Protein AF-A0A9E5P0I7-F1 (afdb_monomer_lite)

Sequence (62 aa):
MKVRAEAFLKEINGRRLFLDIVVRDEFEEIARGQNEQIIVSADRFLETVKQKEALARTREGA

Structure (mmCIF, N/CA/C/O backbone):
data_AF-A0A9E5P0I7-F1
#
_entry.id   AF-A0A9E5P0I7-F1
#
loop_
_atom_site.group_PDB
_atom_site.id
_atom_site.type_symbol
_atom_site.label_atom_id
_atom_site.label_alt_id
_atom_site.label_comp_id
_atom_site.label_asym_id
_atom_site.label_entity_id
_atom_site.label_seq_id
_atom_site.pdbx_PDB_ins_code
_atom_site.Cartn_x
_atom_site.Cartn_y
_atom_site.Cartn_z
_atom_site.occupancy
_atom_site.B_iso_or_equiv
_atom_site.auth_seq_id
_atom_site.auth_comp_id
_atom_site.auth_asym_id
_atom_site.auth_atom_id
_atom_site.pdbx_PDB_model_num
ATOM 1 N N . MET A 1 1 ? 9.703 15.568 -14.367 1.00 82.00 1 MET A N 1
ATOM 2 C CA . MET A 1 1 ? 9.882 14.104 -14.401 1.00 82.00 1 MET A CA 1
ATOM 3 C C . MET A 1 1 ? 8.561 13.454 -14.027 1.00 82.00 1 MET A C 1
ATOM 5 O O . MET A 1 1 ? 8.061 13.736 -12.942 1.00 82.00 1 MET A O 1
ATOM 9 N N . LYS A 1 2 ? 7.959 12.680 -14.936 1.00 95.06 2 LYS A N 1
ATOM 10 C CA . LYS A 1 2 ? 6.683 11.989 -14.713 1.00 95.06 2 LYS A CA 1
ATOM 11 C C . LYS A 1 2 ? 6.954 10.507 -14.478 1.00 95.06 2 LYS A C 1
ATOM 13 O O . LYS A 1 2 ? 7.659 9.886 -15.260 1.00 95.06 2 LYS A O 1
ATOM 18 N N . VAL A 1 3 ? 6.375 9.960 -13.417 1.00 97.44 3 VAL A N 1
ATOM 19 C CA . VAL A 1 3 ? 6.494 8.545 -13.059 1.00 97.44 3 VAL A CA 1
ATOM 20 C C . VAL A 1 3 ? 5.110 7.914 -13.132 1.00 97.44 3 VAL A C 1
ATOM 22 O O . VAL A 1 3 ? 4.130 8.498 -12.663 1.00 97.44 3 VAL A O 1
ATOM 25 N N . ARG A 1 4 ? 5.019 6.729 -13.731 1.00 97.88 4 ARG A N 1
ATOM 26 C CA . ARG A 1 4 ? 3.809 5.911 -13.790 1.00 97.88 4 ARG A CA 1
ATOM 27 C C . ARG A 1 4 ? 4.034 4.652 -12.968 1.00 97.88 4 ARG A C 1
ATOM 29 O O . ARG A 1 4 ? 4.945 3.883 -13.255 1.00 97.88 4 ARG A O 1
ATOM 36 N N . ALA A 1 5 ? 3.178 4.442 -11.976 1.00 97.69 5 ALA A N 1
ATOM 37 C CA . ALA A 1 5 ? 3.094 3.188 -11.246 1.00 97.69 5 ALA A CA 1
ATOM 38 C C . ALA A 1 5 ? 1.838 2.437 -11.689 1.00 97.69 5 ALA A C 1
ATOM 40 O O . ALA A 1 5 ? 0.752 3.013 -11.759 1.00 97.69 5 ALA A O 1
ATOM 41 N N . GLU A 1 6 ? 1.996 1.156 -11.981 1.00 97.94 6 GLU A N 1
ATOM 42 C CA . GLU A 1 6 ? 0.911 0.248 -12.322 1.00 97.94 6 GLU A CA 1
ATOM 43 C C . GLU A 1 6 ? 0.860 -0.855 -11.275 1.00 97.94 6 GLU A C 1
ATOM 45 O O . GLU A 1 6 ? 1.894 -1.398 -10.885 1.00 97.94 6 GLU A O 1
ATOM 50 N N . ALA A 1 7 ? -0.349 -1.159 -10.811 1.00 98.19 7 ALA A N 1
ATOM 51 C CA . ALA A 1 7 ? -0.598 -2.186 -9.818 1.00 98.19 7 ALA A CA 1
ATOM 52 C C . ALA A 1 7 ? -1.469 -3.277 -10.431 1.00 98.19 7 ALA A C 1
ATOM 54 O O . ALA A 1 7 ? -2.573 -3.005 -10.904 1.00 98.19 7 ALA A O 1
ATOM 55 N N . PHE A 1 8 ? -0.977 -4.509 -10.403 1.00 98.19 8 PHE A N 1
ATOM 56 C CA . PHE A 1 8 ? -1.719 -5.681 -10.830 1.00 98.19 8 PHE A CA 1
ATOM 57 C C . PHE A 1 8 ? -2.164 -6.473 -9.603 1.00 98.19 8 PHE A C 1
ATOM 59 O O . PHE A 1 8 ? -1.332 -6.915 -8.812 1.00 98.19 8 PHE A O 1
ATOM 66 N N . LEU A 1 9 ? -3.476 -6.650 -9.433 1.00 98.31 9 LEU A N 1
ATOM 67 C CA . LEU A 1 9 ? -4.021 -7.473 -8.357 1.00 98.31 9 LEU A CA 1
ATOM 68 C C . LEU A 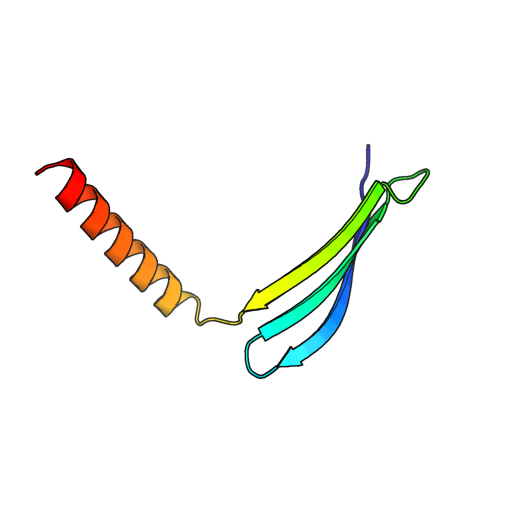1 9 ? -3.790 -8.952 -8.679 1.00 98.31 9 LEU A C 1
ATOM 70 O O . LEU A 1 9 ? -4.417 -9.499 -9.583 1.00 98.31 9 LEU A O 1
ATOM 74 N N . LYS A 1 10 ? -2.898 -9.590 -7.924 1.00 98.12 10 LYS A N 1
ATOM 75 C CA . LYS A 1 10 ? -2.499 -10.985 -8.118 1.00 98.12 10 LYS A CA 1
ATOM 76 C C . LYS A 1 10 ? -3.414 -11.958 -7.382 1.00 98.12 10 LYS A C 1
ATOM 78 O O . LYS A 1 10 ? -3.768 -12.998 -7.925 1.00 98.12 10 LYS A O 1
ATOM 83 N N . GLU A 1 11 ? -3.776 -11.631 -6.144 1.00 98.38 11 GLU A N 1
ATOM 84 C CA . GLU A 1 11 ? -4.556 -12.515 -5.278 1.00 98.38 11 GLU A CA 1
ATOM 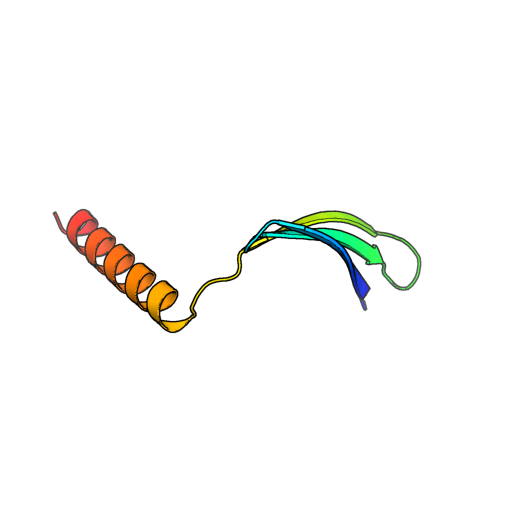85 C C . GLU A 1 11 ? -5.407 -11.715 -4.284 1.00 98.38 11 GLU A C 1
ATOM 87 O O . GLU A 1 11 ? -4.986 -10.671 -3.777 1.00 98.38 11 GLU A O 1
ATOM 92 N N . ILE A 1 12 ? -6.596 -12.244 -3.979 1.00 98.44 12 ILE A N 1
ATOM 93 C CA . ILE A 1 12 ? -7.432 -11.810 -2.858 1.00 98.44 12 ILE A CA 1
ATOM 94 C C . ILE A 1 12 ? -7.560 -12.976 -1.881 1.00 98.44 12 ILE A C 1
ATOM 96 O O . ILE A 1 12 ? -8.112 -14.019 -2.227 1.00 98.44 12 ILE A O 1
ATOM 100 N N . ASN A 1 13 ? -7.117 -12.774 -0.642 1.00 98.12 13 ASN A N 1
ATOM 101 C CA . ASN A 1 13 ? -7.273 -13.738 0.442 1.00 98.12 13 ASN A CA 1
ATOM 102 C C . ASN A 1 13 ? -8.055 -13.101 1.596 1.00 98.12 13 ASN A C 1
ATOM 104 O O . ASN A 1 13 ? -7.514 -12.377 2.441 1.00 98.12 13 ASN A O 1
ATOM 108 N N . GLY A 1 14 ? -9.368 -13.334 1.602 1.00 98.06 14 GLY A N 1
ATOM 109 C CA . GLY A 1 14 ? -10.286 -12.715 2.551 1.00 98.06 14 GLY A CA 1
ATOM 110 C C . GLY A 1 14 ? -10.249 -11.190 2.446 1.00 98.06 14 GLY A C 1
ATOM 111 O O . GLY A 1 14 ? -10.808 -10.612 1.522 1.00 98.06 14 GLY A O 1
ATOM 112 N N . ARG A 1 15 ? -9.591 -10.534 3.411 1.00 98.00 15 ARG A N 1
ATOM 113 C CA . ARG A 1 15 ? -9.436 -9.067 3.454 1.00 98.00 15 ARG A CA 1
ATOM 114 C C . ARG A 1 15 ? -8.070 -8.580 2.973 1.00 98.00 15 ARG A C 1
ATOM 116 O O . ARG A 1 15 ? -7.839 -7.376 3.014 1.00 98.00 15 ARG A O 1
ATOM 123 N N . ARG A 1 16 ? -7.159 -9.482 2.603 1.00 98.50 16 ARG A N 1
ATOM 124 C CA . ARG A 1 16 ? -5.811 -9.154 2.127 1.00 98.50 16 ARG A CA 1
ATOM 125 C C . ARG A 1 16 ? -5.786 -9.151 0.603 1.00 98.50 16 ARG A C 1
ATOM 127 O O . ARG A 1 16 ? -6.313 -10.070 -0.020 1.00 98.50 16 ARG A O 1
ATOM 134 N N . LEU A 1 17 ? -5.177 -8.122 0.032 1.00 98.69 17 LEU A N 1
ATOM 135 C CA . LEU A 1 17 ? -4.924 -7.962 -1.394 1.00 98.69 17 LEU A CA 1
ATOM 136 C C . LEU A 1 17 ? -3.417 -8.046 -1.614 1.00 98.69 17 LEU A C 1
ATOM 138 O O . LEU A 1 17 ? -2.669 -7.321 -0.959 1.00 98.69 17 LEU A O 1
ATOM 142 N N . PHE A 1 18 ? -2.987 -8.886 -2.547 1.00 98.62 18 PHE A N 1
ATOM 143 C CA . PHE A 1 18 ? -1.588 -8.991 -2.954 1.00 98.62 18 PHE A CA 1
ATOM 144 C C . PHE A 1 18 ? -1.437 -8.399 -4.350 1.00 98.62 18 PHE A C 1
ATOM 146 O O . PHE A 1 18 ? -2.084 -8.861 -5.294 1.00 98.62 18 PHE A O 1
ATOM 153 N N . LEU A 1 19 ? -0.607 -7.366 -4.477 1.00 98.62 19 LEU A N 1
ATOM 154 C CA . LEU A 1 19 ? -0.401 -6.631 -5.717 1.00 98.62 19 LEU A CA 1
ATOM 155 C C . LEU A 1 19 ? 1.05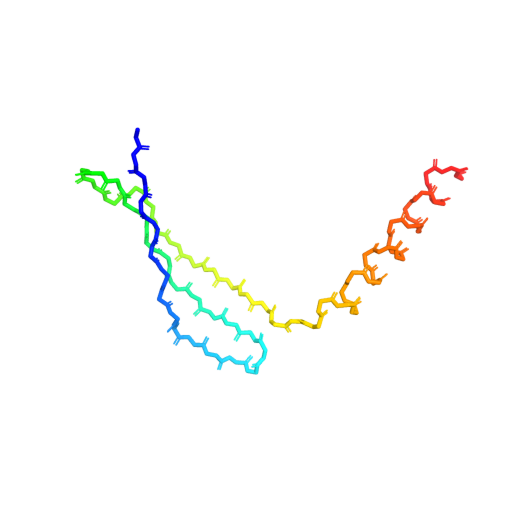4 -6.717 -6.165 1.00 98.62 19 LEU A C 1
ATOM 157 O O . LEU A 1 19 ? 1.966 -6.499 -5.368 1.00 98.62 19 LEU A O 1
ATOM 161 N N . ASP A 1 20 ? 1.256 -6.952 -7.456 1.00 98.56 20 ASP A N 1
ATOM 162 C CA . ASP A 1 20 ? 2.546 -6.740 -8.103 1.00 98.56 20 ASP A CA 1
ATOM 163 C C . ASP A 1 20 ? 2.570 -5.312 -8.672 1.00 98.56 20 ASP A C 1
ATOM 165 O O . ASP A 1 20 ? 1.639 -4.888 -9.360 1.00 98.56 20 ASP A O 1
ATOM 169 N N . ILE A 1 21 ? 3.621 -4.554 -8.360 1.00 98.44 21 ILE A N 1
ATOM 170 C CA . ILE A 1 21 ? 3.781 -3.149 -8.742 1.00 98.44 21 ILE A CA 1
ATOM 171 C C . ILE A 1 21 ? 4.942 -3.013 -9.724 1.00 98.44 21 ILE A C 1
ATOM 173 O O . ILE A 1 21 ? 6.037 -3.526 -9.478 1.00 98.44 21 ILE A O 1
ATOM 177 N N . VAL A 1 22 ? 4.721 -2.260 -10.800 1.00 98.31 22 VAL A N 1
ATOM 178 C CA . VAL A 1 22 ? 5.763 -1.846 -11.746 1.00 98.31 22 VAL A CA 1
ATOM 179 C C . VAL A 1 22 ? 5.751 -0.329 -11.859 1.00 98.31 22 VAL A C 1
ATOM 181 O O . VAL A 1 22 ? 4.698 0.279 -12.041 1.00 98.31 22 VAL A O 1
ATOM 184 N N . VAL A 1 23 ? 6.924 0.286 -11.747 1.00 98.31 23 VAL A N 1
ATOM 185 C CA . VAL A 1 23 ? 7.107 1.735 -11.805 1.00 98.31 23 VAL A CA 1
ATOM 186 C C . VAL A 1 23 ? 8.041 2.077 -12.956 1.00 98.31 23 VAL A C 1
ATOM 188 O O . VAL A 1 23 ? 9.143 1.538 -13.056 1.00 98.31 23 VAL A O 1
ATOM 191 N N . ARG A 1 24 ? 7.597 2.983 -13.826 1.00 98.25 24 ARG A N 1
ATOM 192 C CA . ARG A 1 24 ? 8.318 3.426 -15.022 1.00 98.25 24 ARG A CA 1
ATOM 193 C C . ARG A 1 24 ? 8.340 4.945 -15.112 1.00 98.25 24 ARG A C 1
ATOM 195 O O . ARG A 1 24 ? 7.407 5.600 -14.642 1.00 98.25 24 ARG A O 1
ATOM 202 N N . ASP A 1 25 ? 9.362 5.491 -15.747 1.00 97.50 25 ASP A N 1
ATOM 203 C CA . ASP A 1 25 ? 9.364 6.869 -16.234 1.00 97.50 25 ASP A CA 1
ATOM 204 C C . ASP A 1 25 ? 9.206 6.903 -17.769 1.00 97.50 25 ASP A C 1
ATOM 206 O O . ASP A 1 25 ? 8.635 5.984 -18.359 1.00 97.50 25 ASP A O 1
ATOM 210 N N . GLU A 1 26 ? 9.616 7.995 -18.416 1.00 96.75 26 GLU A N 1
ATOM 211 C CA . GLU A 1 26 ? 9.510 8.171 -19.872 1.00 96.75 26 GLU A CA 1
ATOM 212 C C . GLU A 1 26 ? 10.529 7.333 -20.662 1.00 96.75 26 GLU A C 1
ATOM 214 O O . GLU A 1 26 ? 10.380 7.184 -21.875 1.00 96.75 26 GLU A O 1
ATOM 219 N N . PHE A 1 27 ? 11.535 6.776 -19.989 1.00 95.81 27 PHE A N 1
ATOM 220 C CA . PHE A 1 27 ? 12.644 6.058 -20.603 1.00 95.81 27 PHE A CA 1
ATOM 221 C C . PHE A 1 27 ? 12.612 4.574 -20.246 1.00 95.81 27 PHE A C 1
ATOM 223 O O . PHE A 1 27 ? 12.733 3.730 -21.135 1.00 95.81 27 PHE A O 1
ATOM 230 N N . GLU A 1 28 ? 12.428 4.237 -18.967 1.00 97.06 28 GLU A N 1
ATOM 231 C CA . GLU A 1 28 ? 12.617 2.867 -18.494 1.00 97.06 28 GLU A CA 1
ATOM 232 C C . GLU A 1 28 ? 11.787 2.476 -17.260 1.00 97.06 28 GLU A C 1
ATOM 234 O O . GLU A 1 28 ? 11.067 3.268 -16.650 1.00 97.06 28 GLU A O 1
ATOM 239 N N . GLU A 1 29 ? 11.848 1.186 -16.914 1.00 97.88 29 GLU A N 1
ATOM 240 C CA . GLU A 1 29 ? 11.389 0.684 -15.617 1.00 97.88 29 GLU A CA 1
ATOM 241 C C . GLU A 1 29 ? 12.416 1.050 -14.554 1.00 97.88 29 GLU A C 1
ATOM 243 O O . GLU A 1 29 ? 13.565 0.630 -14.634 1.00 97.88 29 GLU A O 1
ATOM 248 N N . ILE A 1 30 ? 11.983 1.799 -13.543 1.00 97.88 30 ILE A N 1
ATOM 249 C CA . ILE A 1 30 ? 12.859 2.274 -12.469 1.00 97.88 30 ILE A CA 1
ATOM 250 C C . ILE A 1 30 ? 12.679 1.469 -11.181 1.00 97.88 30 ILE A C 1
ATOM 252 O O . ILE A 1 30 ? 13.553 1.479 -10.318 1.00 97.88 30 ILE A O 1
ATOM 256 N N . ALA A 1 31 ? 11.549 0.768 -11.028 1.00 98.00 31 ALA A N 1
ATOM 257 C CA . ALA A 1 31 ? 11.326 -0.125 -9.900 1.00 98.00 31 ALA A CA 1
ATOM 258 C C . ALA A 1 31 ? 10.264 -1.190 -10.188 1.00 98.00 31 ALA A C 1
ATOM 260 O O . ALA A 1 31 ? 9.317 -0.991 -10.951 1.00 98.00 31 ALA A O 1
ATOM 261 N N . ARG A 1 32 ? 10.389 -2.302 -9.466 1.00 98.31 32 ARG A N 1
ATOM 262 C CA . ARG A 1 32 ? 9.397 -3.370 -9.374 1.00 98.31 32 ARG A CA 1
ATOM 263 C C . ARG A 1 32 ? 9.322 -3.855 -7.940 1.00 98.31 32 ARG A C 1
ATOM 265 O O . ARG A 1 32 ? 10.337 -3.910 -7.250 1.00 98.31 32 ARG A O 1
ATOM 272 N N . GLY A 1 33 ? 8.134 -4.237 -7.500 1.00 98.19 33 GLY A N 1
ATOM 273 C CA . GLY A 1 33 ? 7.964 -4.776 -6.162 1.00 98.19 33 GLY A CA 1
ATOM 274 C C . GLY A 1 33 ? 6.597 -5.384 -5.938 1.00 98.19 33 GLY A C 1
ATOM 275 O O . GLY A 1 33 ? 5.797 -5.524 -6.860 1.00 98.19 33 GLY A O 1
ATOM 276 N N . GLN A 1 34 ? 6.345 -5.733 -4.684 1.00 98.00 34 GLN A N 1
ATOM 277 C CA . GLN A 1 34 ? 5.064 -6.255 -4.237 1.00 98.00 34 GLN A CA 1
ATOM 278 C C . GLN A 1 34 ? 4.491 -5.347 -3.156 1.00 98.00 34 GLN A C 1
ATOM 280 O O . GLN A 1 34 ? 5.229 -4.788 -2.342 1.00 98.00 34 GLN A O 1
ATOM 285 N N . ASN A 1 35 ? 3.172 -5.198 -3.149 1.00 97.88 35 ASN A N 1
ATOM 286 C CA . ASN A 1 35 ? 2.442 -4.469 -2.129 1.00 97.88 35 ASN A CA 1
ATOM 287 C C . ASN A 1 35 ? 1.320 -5.351 -1.585 1.00 97.88 35 ASN A C 1
ATOM 289 O O . ASN A 1 35 ? 0.520 -5.887 -2.346 1.00 97.88 35 ASN A O 1
ATOM 293 N N . GLU A 1 36 ? 1.261 -5.490 -0.266 1.00 98.19 36 GLU A N 1
ATOM 294 C CA . GLU A 1 36 ? 0.138 -6.127 0.409 1.00 98.19 36 GLU A CA 1
ATOM 295 C C . GLU A 1 36 ? -0.731 -5.046 1.051 1.00 98.19 36 GLU A C 1
ATOM 297 O O . GLU A 1 36 ? -0.228 -4.152 1.737 1.00 98.19 36 GLU A O 1
ATOM 302 N N . GLN A 1 37 ? -2.040 -5.132 0.837 1.00 98.19 37 GLN A N 1
ATOM 303 C CA . GLN A 1 37 ? -3.018 -4.243 1.456 1.00 98.19 37 GLN A CA 1
ATOM 304 C C . GLN A 1 37 ? -4.044 -5.050 2.239 1.00 98.19 37 GLN A C 1
ATOM 306 O O . GLN A 1 37 ? -4.378 -6.173 1.870 1.00 98.19 37 GLN A O 1
ATOM 311 N N . ILE A 1 38 ? -4.579 -4.468 3.312 1.00 98.06 38 ILE A N 1
ATOM 312 C CA . ILE A 1 38 ? -5.671 -5.065 4.083 1.00 98.06 38 ILE A CA 1
ATOM 313 C C . ILE A 1 38 ? -6.878 -4.132 4.126 1.00 98.06 38 ILE A C 1
ATOM 315 O O . ILE A 1 38 ? -6.762 -2.951 4.448 1.00 98.06 38 ILE A O 1
ATOM 319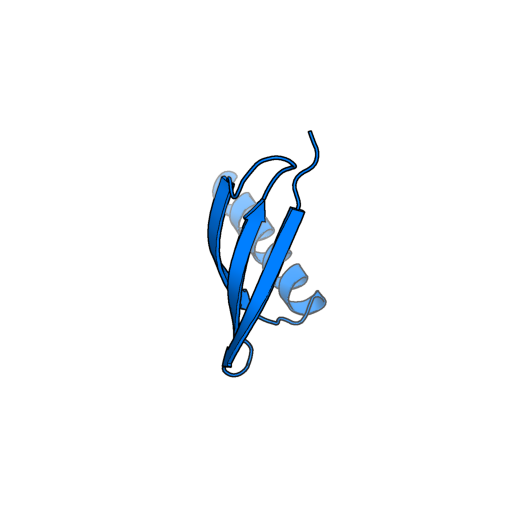 N N . ILE A 1 39 ? -8.056 -4.682 3.845 1.00 97.94 39 ILE A N 1
ATOM 320 C CA . ILE A 1 39 ? -9.322 -3.957 3.911 1.00 97.94 39 ILE A CA 1
ATOM 321 C C . ILE A 1 39 ? -9.791 -3.875 5.368 1.00 97.94 39 ILE A C 1
ATOM 323 O O . ILE A 1 39 ? -9.944 -4.886 6.073 1.00 97.94 39 ILE A O 1
ATOM 327 N N . VAL A 1 40 ? -10.058 -2.649 5.816 1.00 97.50 40 VAL A N 1
ATOM 328 C CA . VAL A 1 40 ? -10.533 -2.327 7.166 1.00 97.50 40 VAL A CA 1
ATOM 329 C C . VAL A 1 40 ? -11.710 -1.353 7.106 1.00 97.50 40 VAL A C 1
ATOM 331 O O . VAL A 1 40 ? -11.864 -0.606 6.146 1.00 97.50 40 VAL A O 1
ATOM 334 N N . SER A 1 41 ? -12.539 -1.345 8.153 1.00 97.88 41 SER A N 1
ATOM 335 C CA . SER A 1 41 ? -13.499 -0.256 8.372 1.00 97.88 41 SER A CA 1
ATOM 336 C C . SER A 1 41 ? -12.729 1.004 8.768 1.00 97.88 41 SER A C 1
ATOM 338 O O . SER A 1 41 ? -11.977 0.971 9.745 1.00 97.88 41 SER A O 1
ATOM 340 N N . ALA A 1 42 ? -12.921 2.091 8.018 1.00 96.94 42 ALA A N 1
ATOM 341 C CA . ALA A 1 42 ? -12.243 3.362 8.259 1.00 96.94 42 ALA A CA 1
ATOM 342 C C . ALA A 1 42 ? -12.521 3.895 9.674 1.00 96.94 42 ALA A C 1
ATOM 344 O O . ALA A 1 42 ? -11.580 4.175 10.413 1.00 96.94 42 ALA A O 1
ATOM 345 N N . ASP A 1 43 ? -13.791 3.937 10.088 1.00 98.19 43 ASP A N 1
ATOM 346 C CA . ASP A 1 43 ? -14.190 4.480 11.393 1.00 98.19 43 ASP A CA 1
ATOM 347 C C . ASP A 1 43 ? -13.549 3.719 12.558 1.00 98.19 43 ASP A C 1
ATOM 349 O O . ASP A 1 43 ? -12.911 4.321 13.424 1.00 98.19 43 ASP A O 1
ATOM 353 N N . ARG A 1 44 ? -13.630 2.380 12.544 1.00 97.88 44 ARG A N 1
ATOM 354 C CA . ARG A 1 44 ? -13.031 1.535 13.594 1.00 97.88 44 ARG A CA 1
ATOM 355 C C . ARG A 1 44 ? -11.508 1.653 13.627 1.00 97.88 44 ARG A C 1
ATOM 357 O O . ARG A 1 44 ? -10.901 1.617 14.700 1.00 97.88 44 ARG A O 1
ATOM 364 N N . PHE A 1 45 ? -10.877 1.778 12.458 1.00 97.88 45 PHE A N 1
ATOM 365 C CA . PHE A 1 45 ? -9.432 1.961 12.370 1.00 97.88 45 PHE A CA 1
ATOM 366 C C . PHE A 1 45 ? -9.013 3.297 12.995 1.00 97.88 45 PHE A C 1
ATOM 368 O O . PHE A 1 45 ? -8.128 3.316 13.850 1.00 97.88 45 PHE A O 1
ATOM 375 N N . LEU A 1 46 ? -9.691 4.392 12.640 1.00 97.94 46 LEU A N 1
ATOM 376 C CA . LEU A 1 46 ? -9.412 5.725 13.177 1.00 97.94 46 LEU A CA 1
ATOM 377 C C . LEU A 1 46 ? -9.661 5.814 14.687 1.00 97.94 46 LEU A C 1
ATOM 379 O O . LEU A 1 46 ? -8.878 6.442 15.397 1.00 97.94 46 LEU A O 1
ATOM 383 N N . GLU A 1 47 ? -10.703 5.161 15.202 1.00 98.00 47 GLU A N 1
ATOM 384 C CA . GLU A 1 47 ? -10.932 5.057 16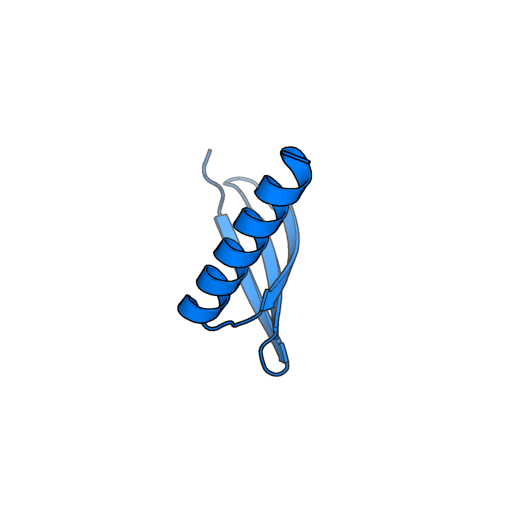.647 1.00 98.00 47 GLU A CA 1
ATOM 385 C C . GLU A 1 47 ? -9.758 4.361 17.357 1.00 98.00 47 GLU A C 1
ATOM 387 O O . GLU A 1 47 ? -9.231 4.874 18.347 1.00 98.00 47 GLU A O 1
ATOM 392 N N . THR A 1 48 ? -9.2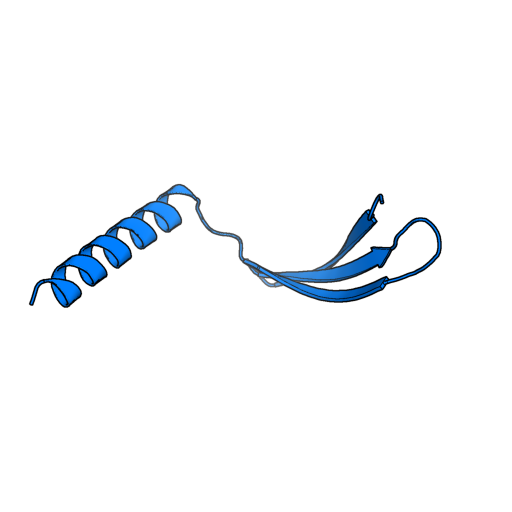81 3.244 16.802 1.00 97.06 48 THR A N 1
ATOM 393 C CA . THR A 1 48 ? -8.129 2.506 17.343 1.00 97.06 48 THR A CA 1
ATOM 394 C C . THR A 1 48 ? -6.850 3.353 17.330 1.00 97.06 48 THR A C 1
ATOM 396 O O . THR A 1 48 ? -6.061 3.295 18.274 1.00 97.06 48 THR A O 1
ATOM 399 N N . VAL A 1 49 ? -6.629 4.156 16.283 1.00 97.38 49 VAL A N 1
ATOM 400 C CA . VAL A 1 49 ? -5.490 5.090 16.210 1.00 97.38 49 VAL A CA 1
ATOM 401 C C . VAL A 1 49 ? -5.560 6.117 17.341 1.00 97.38 49 VAL A C 1
ATOM 403 O O . VAL A 1 49 ? -4.593 6.250 18.089 1.00 97.38 49 VAL A O 1
ATOM 406 N N . LYS A 1 50 ? -6.715 6.765 17.549 1.00 97.12 50 LYS A N 1
ATOM 407 C CA . LYS A 1 50 ? -6.903 7.752 18.632 1.00 97.12 50 LYS A CA 1
ATOM 408 C C . LYS A 1 50 ? -6.614 7.162 20.014 1.00 97.12 50 LYS A C 1
ATOM 410 O O . LYS A 1 50 ? -5.970 7.810 20.838 1.00 97.12 50 LYS A O 1
ATOM 415 N N . GLN A 1 51 ? -7.061 5.929 20.264 1.00 96.56 51 GLN A N 1
ATOM 416 C CA . GLN A 1 51 ? -6.787 5.224 21.519 1.00 96.56 51 GLN A CA 1
ATOM 417 C C . GLN A 1 51 ? -5.282 4.988 21.716 1.00 96.56 51 GLN A C 1
ATOM 419 O O . GLN A 1 51 ? -4.754 5.245 22.797 1.00 96.56 51 GLN A O 1
ATOM 424 N N . LYS A 1 52 ? -4.569 4.553 20.668 1.00 95.38 52 LYS A N 1
ATOM 425 C CA . LYS A 1 52 ? -3.112 4.346 20.719 1.00 95.38 52 LYS A CA 1
ATOM 426 C C . LYS A 1 52 ? -2.347 5.643 20.969 1.00 95.38 52 LYS A C 1
ATOM 428 O O . LYS A 1 52 ? -1.429 5.650 21.782 1.00 95.38 52 LYS A O 1
ATOM 433 N N . GLU A 1 53 ? -2.733 6.733 20.316 1.00 95.06 53 GLU A N 1
ATOM 434 C CA . GLU A 1 53 ? -2.119 8.047 20.530 1.00 95.06 53 GLU A CA 1
ATOM 435 C C . GLU A 1 53 ? -2.349 8.573 21.952 1.00 95.06 53 GLU A C 1
ATOM 437 O O . GLU A 1 53 ? -1.441 9.141 22.557 1.00 95.06 53 GLU A O 1
ATOM 442 N N . ALA A 1 54 ? -3.550 8.375 22.505 1.00 92.94 54 ALA A N 1
ATOM 443 C CA . ALA A 1 54 ? -3.841 8.742 23.888 1.00 92.94 54 ALA A CA 1
ATOM 444 C C . ALA A 1 54 ? -2.946 7.967 24.865 1.00 92.94 54 ALA A C 1
ATOM 446 O O . ALA A 1 54 ? -2.329 8.572 25.739 1.00 92.94 54 ALA A O 1
ATOM 447 N N . LEU A 1 55 ? -2.806 6.653 24.659 1.00 93.06 55 LEU A N 1
ATOM 448 C CA . LEU A 1 55 ? -1.922 5.802 25.456 1.00 93.06 55 LEU A CA 1
ATOM 449 C C . LEU A 1 55 ? -0.446 6.207 25.347 1.00 93.06 55 LEU A C 1
ATOM 451 O O . LEU A 1 55 ? 0.262 6.157 26.350 1.00 93.06 55 LEU A O 1
ATOM 455 N N . ALA A 1 56 ? 0.025 6.601 24.160 1.00 90.88 56 ALA A N 1
ATOM 456 C CA . ALA A 1 56 ? 1.398 7.069 23.967 1.00 90.88 56 ALA A CA 1
ATOM 457 C C . ALA A 1 56 ? 1.678 8.344 24.780 1.00 90.88 56 ALA A C 1
ATOM 459 O O . ALA A 1 56 ? 2.622 8.368 25.564 1.00 90.88 56 ALA A O 1
ATOM 460 N N . ARG A 1 57 ? 0.791 9.346 24.708 1.00 88.88 57 ARG A N 1
ATOM 461 C CA . ARG A 1 57 ? 0.926 10.593 25.485 1.00 88.88 57 ARG A CA 1
ATOM 462 C C . ARG A 1 57 ? 0.912 10.364 26.996 1.00 88.88 57 ARG A C 1
ATOM 464 O O . ARG A 1 57 ? 1.656 11.016 27.718 1.00 88.88 57 ARG A O 1
ATOM 471 N N . THR A 1 58 ? 0.095 9.431 27.489 1.00 85.69 58 THR A N 1
ATOM 472 C CA . THR A 1 58 ? 0.086 9.075 28.919 1.00 85.69 58 THR A CA 1
ATOM 473 C C . THR A 1 58 ? 1.397 8.421 29.365 1.00 85.69 58 THR A C 1
ATOM 475 O O . THR A 1 58 ? 1.780 8.580 30.516 1.00 85.69 58 THR A O 1
ATOM 478 N N . ARG A 1 59 ? 2.093 7.705 28.472 1.00 77.25 59 ARG A N 1
ATOM 479 C CA . ARG A 1 59 ? 3.394 7.074 28.757 1.00 77.25 59 ARG A CA 1
ATOM 480 C C . ARG A 1 59 ? 4.577 8.035 28.666 1.00 77.25 59 ARG A C 1
ATOM 482 O O . ARG A 1 59 ? 5.589 7.770 29.289 1.00 77.25 59 ARG A O 1
ATOM 489 N N . GLU A 1 60 ? 4.467 9.103 27.881 1.00 74.06 60 GLU A N 1
ATOM 490 C CA . GLU A 1 60 ? 5.515 10.127 27.738 1.00 74.06 60 GLU A CA 1
ATOM 491 C C . GLU A 1 60 ? 5.471 11.185 28.854 1.00 74.06 60 GLU A C 1
ATOM 493 O O . GLU A 1 60 ? 6.468 11.854 29.108 1.00 74.06 60 GLU A O 1
ATOM 498 N N . GLY A 1 61 ? 4.319 11.347 29.516 1.00 64.94 61 GLY A N 1
ATOM 499 C CA . GLY A 1 61 ? 4.130 12.255 30.653 1.00 64.94 61 GLY A CA 1
ATOM 500 C C . GLY A 1 61 ? 4.239 11.604 32.039 1.00 64.94 61 GLY A C 1
ATOM 501 O O . GLY A 1 61 ? 3.932 12.275 33.025 1.00 64.94 61 GLY A O 1
ATOM 502 N N . ALA A 1 62 ? 4.614 10.323 32.110 1.00 54.34 62 ALA A N 1
ATOM 503 C CA . ALA A 1 62 ? 4.829 9.538 33.331 1.00 54.34 62 ALA A CA 1
ATOM 504 C C . ALA A 1 62 ? 6.309 9.162 33.462 1.00 54.34 62 ALA A C 1
ATOM 506 O O . ALA A 1 62 ? 6.798 9.130 34.613 1.00 54.34 62 ALA A O 1
#

Secondary structure (DSSP, 8-state):
---EEEEEEEEEETTEEEEEEEEE-SSSEEEEEEEEEE---HHHHHHHHHHHHHHHHHHH--

Foldseek 3Di:
DDKDKDWDFDDDDPQKTKIWIWMDDPPGTPDTDIDIDGDDDPVVVVVVVVVVVVVVVVVVVD

Radius of gyration: 18.29 Å; chains: 1; bounding box: 27×28×54 Å

pLDDT: mean 94.94, std 8.09, range [54.34, 98.69]